Protein AF-A0A8X6LY80-F1 (afdb_monomer_lite)

Secondary structure (DSSP, 8-state):
-----------HHHHHHHHHHHHHHHHHHHHSHHHHHHHHTT---TTSTTTTS-EEE-TTS-EEE-SSSTTSS--HHHHSPBP--TT-

Foldseek 3Di:
DDPPPPPPPDPVVVVVVVVVLVVQVVQCCVVPVVVLVCQVVVHDDPPDPCVVFCWHQDPSRFIWGADPQPVPPDDPCVHTPTDDDPPD

Radius of gyration: 18.04 Å; chains: 1; bounding box: 61×28×32 Å

Structure (mmCIF, N/CA/C/O backbone):
data_AF-A0A8X6LY80-F1
#
_entry.id   AF-A0A8X6LY80-F1
#
loop_
_atom_site.group_PDB
_atom_site.id
_atom_site.type_symbol
_atom_site.label_atom_id
_atom_site.label_alt_id
_atom_site.label_comp_id
_atom_site.label_asym_id
_atom_site.label_entity_id
_atom_site.label_seq_id
_atom_site.pdbx_PDB_ins_code
_atom_site.Cartn_x
_atom_site.Cartn_y
_atom_site.Cartn_z
_atom_site.occupancy
_atom_site.B_iso_or_equiv
_atom_site.auth_seq_id
_atom_site.auth_comp_id
_atom_site.auth_asym_id
_atom_site.auth_atom_id
_atom_site.pdbx_PDB_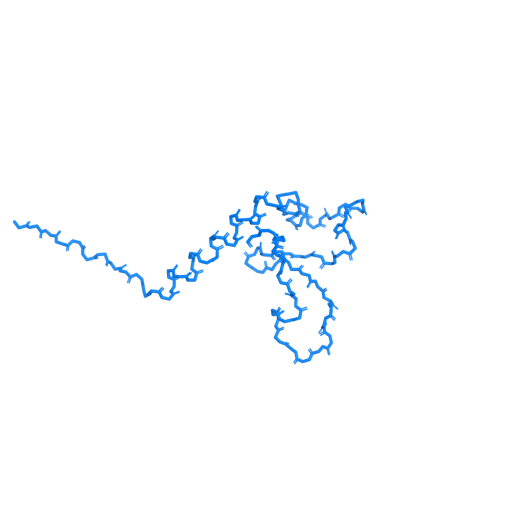model_num
ATOM 1 N N . MET A 1 1 ? 47.246 8.768 -16.580 1.00 34.84 1 MET A N 1
ATOM 2 C CA . MET A 1 1 ? 46.310 7.707 -17.014 1.00 34.84 1 MET A CA 1
ATOM 3 C C . MET A 1 1 ? 45.124 7.701 -16.062 1.00 34.84 1 MET A C 1
ATOM 5 O O . MET A 1 1 ? 45.281 7.291 -14.922 1.00 34.84 1 MET A O 1
ATOM 9 N N . LEU A 1 2 ? 43.977 8.234 -16.483 1.00 36.31 2 LEU A N 1
ATOM 10 C CA . LEU A 1 2 ? 42.746 8.228 -15.687 1.00 36.31 2 LEU A CA 1
ATOM 11 C C . LEU A 1 2 ? 41.975 6.948 -16.018 1.00 36.31 2 LEU A C 1
ATOM 13 O O . LEU A 1 2 ? 41.563 6.755 -17.161 1.00 36.31 2 LEU A O 1
ATOM 17 N N . LYS A 1 3 ? 41.815 6.058 -15.033 1.00 44.62 3 LYS A N 1
ATOM 18 C CA . LYS A 1 3 ? 40.891 4.926 -15.141 1.00 44.62 3 LYS A CA 1
ATOM 19 C C . LYS A 1 3 ? 39.477 5.502 -15.188 1.00 44.62 3 LYS A C 1
ATOM 21 O O . LYS A 1 3 ? 38.977 5.973 -14.174 1.00 44.62 3 LYS A O 1
ATOM 26 N N . LYS A 1 4 ? 38.844 5.476 -16.362 1.00 40.91 4 LYS A N 1
ATOM 27 C CA . LYS A 1 4 ? 37.387 5.578 -16.447 1.00 40.91 4 LYS A CA 1
ATOM 28 C C . LYS A 1 4 ? 36.828 4.311 -15.810 1.00 40.91 4 LYS A C 1
ATOM 30 O O . LYS A 1 4 ? 36.928 3.234 -16.390 1.00 40.91 4 LYS A O 1
ATOM 35 N N . SER A 1 5 ? 36.305 4.440 -14.599 1.00 46.00 5 SER A N 1
ATOM 36 C CA . SER A 1 5 ? 35.388 3.468 -14.026 1.00 46.00 5 SER A CA 1
ATOM 37 C C . SER A 1 5 ? 34.153 3.443 -14.920 1.00 46.00 5 SER A C 1
ATOM 39 O O . SER A 1 5 ? 33.355 4.378 -14.941 1.00 46.00 5 SER A O 1
ATOM 41 N N . SER A 1 6 ? 34.041 2.395 -15.726 1.00 48.31 6 SER A N 1
ATOM 42 C CA . SER A 1 6 ? 32.811 2.032 -16.412 1.00 48.31 6 SER A CA 1
ATOM 43 C C . SER A 1 6 ? 31.786 1.689 -15.340 1.00 48.31 6 SER A C 1
ATOM 45 O O . SER A 1 6 ? 31.781 0.581 -14.807 1.00 48.31 6 SER A O 1
ATOM 47 N N . VAL A 1 7 ? 30.978 2.684 -14.973 1.00 57.97 7 VAL A N 1
ATOM 48 C CA . VAL A 1 7 ? 29.735 2.464 -14.242 1.00 57.97 7 VAL A CA 1
ATOM 49 C C . VAL A 1 7 ? 28.920 1.536 -15.129 1.00 57.97 7 VAL A C 1
ATOM 51 O O . VAL A 1 7 ? 28.522 1.913 -16.231 1.00 57.97 7 VAL A O 1
ATOM 54 N N . LEU A 1 8 ? 28.780 0.290 -14.688 1.00 50.25 8 LEU A N 1
ATOM 55 C CA . LEU A 1 8 ? 27.819 -0.650 -15.234 1.00 50.25 8 LEU A CA 1
ATOM 56 C C . LEU A 1 8 ? 26.450 -0.042 -14.941 1.00 50.25 8 LEU A C 1
ATOM 58 O O . LEU A 1 8 ? 25.919 -0.193 -13.846 1.00 50.25 8 LEU A O 1
ATOM 62 N N . HIS A 1 9 ? 25.947 0.744 -15.888 1.00 55.66 9 HIS A N 1
ATOM 63 C CA . HIS A 1 9 ? 24.552 1.137 -15.922 1.00 55.66 9 HIS A CA 1
ATOM 64 C C . HIS A 1 9 ? 23.797 -0.187 -16.020 1.00 55.66 9 HIS A C 1
ATOM 66 O O . HIS A 1 9 ? 23.938 -0.903 -17.017 1.00 55.66 9 HIS A O 1
ATOM 72 N N . GLY A 1 10 ? 23.109 -0.574 -14.943 1.00 55.00 10 GLY A N 1
ATOM 73 C CA . GLY A 1 10 ? 22.106 -1.624 -15.040 1.00 55.00 10 GLY A CA 1
ATOM 74 C C . GLY A 1 10 ? 21.206 -1.269 -16.217 1.00 55.00 10 GLY A C 1
ATOM 75 O O . GLY A 1 10 ? 20.972 -0.088 -16.473 1.00 55.00 10 GLY A O 1
ATOM 76 N N . SER A 1 11 ? 20.808 -2.264 -17.003 1.00 59.38 11 SER A N 1
ATOM 77 C CA . SER A 1 11 ? 19.880 -2.078 -18.113 1.00 59.38 11 SER A CA 1
ATOM 78 C C . SER A 1 11 ? 18.777 -1.095 -17.687 1.00 59.38 11 SER A C 1
ATOM 80 O O . SER A 1 11 ? 18.181 -1.228 -16.622 1.00 59.38 11 SER A O 1
ATOM 82 N N . THR A 1 12 ? 18.588 -0.024 -18.457 1.00 69.94 12 THR A N 1
ATOM 83 C CA . THR A 1 12 ? 17.781 1.152 -18.071 1.00 69.94 12 THR A CA 1
ATOM 84 C C . THR A 1 12 ? 16.353 0.808 -17.635 1.00 69.94 12 THR A C 1
ATOM 86 O O . THR A 1 12 ? 15.715 1.593 -16.943 1.00 69.94 12 THR A O 1
ATOM 89 N N . SER A 1 13 ? 15.846 -0.368 -18.015 1.00 79.38 13 SER A N 1
ATOM 90 C CA . SER A 1 13 ? 14.529 -0.876 -17.630 1.00 79.38 13 SER A CA 1
ATOM 91 C C . SER A 1 13 ? 14.427 -1.211 -16.140 1.00 79.38 13 SER A C 1
ATOM 93 O O . SER A 1 13 ? 13.420 -0.905 -15.502 1.00 79.38 13 SER A O 1
ATOM 95 N N . GLU A 1 14 ? 15.447 -1.843 -15.569 1.00 84.94 14 GLU A N 1
ATOM 96 C CA . GLU A 1 14 ? 15.478 -2.249 -14.169 1.00 84.94 14 GLU A CA 1
ATOM 97 C C . GLU A 1 14 ? 15.603 -1.027 -13.257 1.00 84.94 14 GLU A C 1
ATOM 99 O O . GLU A 1 14 ? 14.860 -0.921 -12.283 1.00 84.94 14 GLU A O 1
ATOM 104 N N . GLU A 1 15 ? 16.462 -0.069 -13.622 1.00 85.62 15 GLU A N 1
ATOM 105 C CA . GLU A 1 15 ? 16.614 1.199 -12.897 1.00 85.62 15 GLU A CA 1
ATOM 106 C C . GLU A 1 15 ? 15.315 2.016 -12.913 1.00 85.62 15 GLU A C 1
ATOM 108 O O . GLU A 1 15 ? 14.889 2.516 -11.873 1.00 85.62 15 GLU A O 1
ATOM 113 N N . LEU A 1 16 ? 14.634 2.095 -14.063 1.00 87.25 16 LEU A N 1
ATOM 114 C CA . LEU A 1 16 ? 13.330 2.756 -14.164 1.00 87.25 16 LEU A CA 1
ATOM 115 C C . LEU A 1 16 ? 12.269 2.069 -13.299 1.00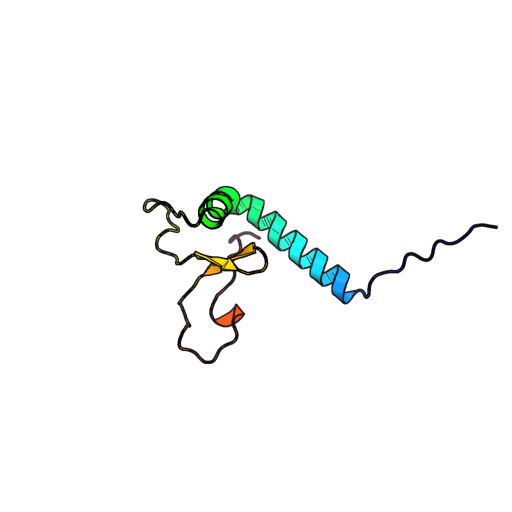 87.25 16 LEU A C 1
ATOM 117 O O . LEU A 1 16 ? 11.533 2.750 -12.589 1.00 87.25 16 LEU A O 1
ATOM 121 N N . SER A 1 17 ? 12.222 0.736 -13.316 1.00 85.56 17 SER A N 1
ATOM 122 C CA . SER A 1 17 ? 11.269 -0.031 -12.503 1.00 85.56 17 SER A CA 1
ATOM 123 C C . SER A 1 17 ? 11.514 0.172 -11.006 1.00 85.56 17 SER A C 1
ATOM 125 O O . SER A 1 17 ? 10.580 0.238 -10.210 1.00 85.56 17 SER A O 1
ATOM 127 N N . GLU A 1 18 ? 12.777 0.263 -10.597 1.00 85.75 18 GLU A N 1
ATOM 128 C CA . GLU A 1 18 ? 13.156 0.511 -9.209 1.00 85.75 18 GLU A CA 1
ATOM 129 C C . GLU A 1 18 ? 12.849 1.947 -8.779 1.00 85.75 18 GLU A C 1
ATOM 131 O O . GLU A 1 18 ? 12.298 2.157 -7.698 1.00 85.75 18 GLU A O 1
ATOM 136 N N . ALA A 1 19 ? 13.113 2.926 -9.647 1.00 88.38 19 ALA A N 1
ATOM 137 C CA . ALA A 1 19 ? 12.750 4.318 -9.412 1.00 88.38 19 ALA A CA 1
ATOM 138 C C . ALA A 1 19 ? 11.229 4.493 -9.288 1.00 88.38 19 ALA A C 1
ATOM 140 O O . ALA A 1 19 ? 10.761 5.175 -8.378 1.00 88.38 19 ALA A O 1
ATOM 141 N N . GLU A 1 20 ? 10.448 3.852 -10.157 1.00 86.94 20 GLU A N 1
ATOM 142 C CA . GLU A 1 20 ? 8.985 3.867 -10.092 1.00 86.94 20 GLU A CA 1
ATOM 143 C C . GLU A 1 20 ? 8.483 3.292 -8.762 1.00 86.94 20 GLU A C 1
ATOM 145 O O . GLU A 1 20 ? 7.719 3.952 -8.051 1.00 86.94 20 GLU A O 1
ATOM 150 N N . ARG A 1 21 ? 8.979 2.111 -8.366 1.00 84.38 21 ARG A N 1
ATOM 151 C CA . ARG A 1 21 ? 8.659 1.508 -7.063 1.00 84.38 21 ARG A CA 1
ATOM 152 C C . ARG A 1 21 ? 9.007 2.441 -5.908 1.00 84.38 21 ARG A C 1
ATOM 154 O O . ARG A 1 21 ? 8.187 2.620 -5.010 1.00 84.38 21 ARG A O 1
ATOM 161 N N . PHE A 1 22 ? 10.183 3.064 -5.945 1.00 87.25 22 PHE A N 1
ATOM 162 C CA . PHE A 1 22 ? 10.631 3.992 -4.911 1.00 87.25 22 PHE A CA 1
ATOM 163 C C . PHE A 1 22 ? 9.682 5.186 -4.755 1.00 87.25 22 PHE A C 1
ATOM 165 O O . PHE A 1 22 ? 9.287 5.518 -3.633 1.00 87.25 22 PHE A O 1
ATOM 172 N N . TRP A 1 23 ? 9.282 5.824 -5.857 1.00 88.31 23 TRP A N 1
ATOM 173 C CA . TRP A 1 23 ? 8.384 6.979 -5.807 1.00 88.31 23 TRP A CA 1
ATOM 174 C C . TRP A 1 23 ? 6.989 6.603 -5.312 1.00 88.31 23 TRP A C 1
ATOM 176 O O . TRP A 1 23 ? 6.447 7.292 -4.446 1.00 88.31 23 TRP A O 1
ATOM 186 N N . ILE A 1 24 ? 6.446 5.478 -5.786 1.00 84.12 24 ILE A N 1
ATOM 187 C CA . ILE A 1 24 ? 5.161 4.949 -5.315 1.00 84.12 24 ILE A CA 1
ATOM 188 C C . ILE A 1 24 ? 5.221 4.674 -3.809 1.00 84.12 24 ILE A C 1
ATOM 190 O O . ILE A 1 24 ? 4.317 5.074 -3.079 1.00 84.12 24 ILE A O 1
ATOM 194 N N . GLN A 1 25 ? 6.280 4.026 -3.321 1.00 82.69 25 GLN A N 1
ATOM 195 C CA . GLN A 1 25 ? 6.458 3.748 -1.894 1.00 82.69 25 GLN A CA 1
ATOM 196 C C . GLN A 1 25 ? 6.512 5.047 -1.076 1.00 82.69 25 GLN A C 1
ATOM 198 O O . GLN A 1 25 ? 5.778 5.193 -0.099 1.00 82.69 25 GLN A O 1
ATOM 203 N N . SER A 1 26 ? 7.340 6.001 -1.508 1.00 85.12 26 SER A N 1
ATOM 204 C CA . SER A 1 26 ? 7.604 7.257 -0.794 1.00 85.12 26 SER A CA 1
ATOM 205 C C . SER A 1 26 ? 6.342 8.098 -0.616 1.00 85.12 26 SER A C 1
ATOM 207 O O . SER A 1 26 ? 6.048 8.587 0.476 1.00 85.12 26 SER A O 1
ATOM 209 N N . GLU A 1 27 ? 5.563 8.243 -1.684 1.00 86.06 27 GLU A N 1
ATOM 210 C CA . GLU A 1 27 ? 4.321 9.007 -1.651 1.00 86.06 27 GLU A CA 1
ATOM 211 C C . GLU A 1 27 ? 3.294 8.325 -0.735 1.00 86.06 27 GLU A C 1
ATOM 213 O O . GLU A 1 27 ? 2.586 8.961 0.041 1.00 86.06 27 GLU A O 1
ATOM 218 N N . ARG A 1 28 ? 3.255 6.997 -0.720 1.00 77.25 28 ARG A N 1
ATOM 219 C CA . ARG A 1 28 ? 2.291 6.262 0.100 1.00 77.25 28 ARG A CA 1
ATOM 220 C C . ARG A 1 28 ? 2.640 6.250 1.573 1.00 77.25 28 ARG A C 1
ATOM 222 O O . ARG A 1 28 ? 1.733 6.365 2.386 1.00 77.25 28 ARG A O 1
ATOM 229 N N . GLU A 1 29 ? 3.916 6.175 1.934 1.00 80.94 29 GLU A N 1
ATOM 230 C CA . GLU A 1 29 ? 4.332 6.355 3.328 1.00 80.94 29 GLU A CA 1
ATOM 231 C C . GLU A 1 29 ? 3.919 7.726 3.861 1.00 80.94 29 GLU A C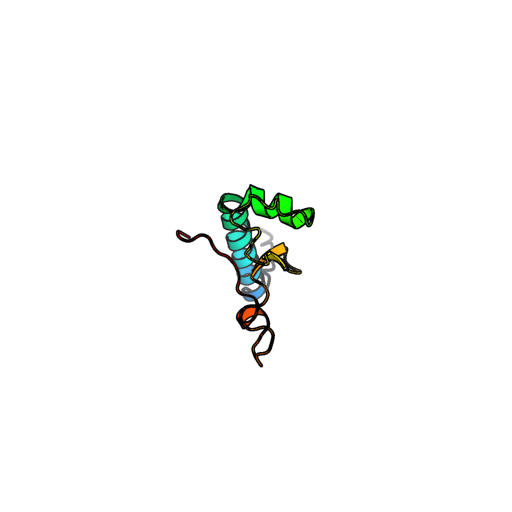 1
ATOM 233 O O . GLU A 1 29 ? 3.519 7.842 5.014 1.00 80.94 29 GLU A O 1
ATOM 238 N N . LYS A 1 30 ? 3.932 8.761 3.020 1.00 82.56 30 LYS A N 1
ATOM 239 C CA . LYS A 1 30 ? 3.509 10.106 3.412 1.00 82.56 30 LYS A CA 1
ATOM 240 C C . LYS A 1 30 ? 2.000 10.217 3.661 1.00 82.56 30 LYS A C 1
ATOM 242 O O . LYS A 1 30 ? 1.599 10.916 4.588 1.00 82.56 30 LYS A O 1
ATOM 247 N N . PHE A 1 31 ? 1.173 9.559 2.848 1.00 80.06 31 PHE A N 1
ATOM 248 C CA . PHE A 1 31 ? -0.289 9.717 2.884 1.00 80.06 31 PHE A CA 1
ATOM 249 C C . PHE A 1 31 ? -1.042 8.596 3.610 1.00 80.06 31 PHE A C 1
ATOM 251 O O . PHE A 1 31 ? -2.169 8.828 4.033 1.00 80.06 31 PHE A O 1
ATOM 258 N N . PHE A 1 32 ? -0.433 7.419 3.765 1.00 78.62 32 PHE A N 1
ATOM 259 C CA . PHE A 1 32 ? -1.050 6.216 4.334 1.00 78.62 32 PHE A CA 1
ATOM 260 C C . PHE A 1 32 ? -0.202 5.588 5.458 1.00 78.62 32 PHE A C 1
ATOM 262 O O . PHE A 1 32 ? -0.161 4.368 5.627 1.00 78.62 32 PHE A O 1
ATOM 269 N N . SER A 1 33 ? 0.570 6.395 6.198 1.00 82.69 33 SER A N 1
ATOM 270 C CA . SER A 1 33 ? 1.492 5.876 7.227 1.00 82.69 33 SER A CA 1
ATOM 271 C C . SER A 1 33 ? 0.800 5.090 8.345 1.00 82.69 33 SER A C 1
ATOM 273 O O . SER A 1 33 ? 1.389 4.144 8.872 1.00 82.69 33 SER A O 1
ATOM 275 N N . GLU A 1 34 ? -0.419 5.468 8.732 1.00 78.88 34 GLU A N 1
ATOM 276 C CA . GLU A 1 34 ? -1.181 4.788 9.783 1.00 78.88 34 GLU A CA 1
ATOM 277 C C . GLU A 1 34 ? -1.735 3.462 9.265 1.00 78.88 34 GLU A C 1
ATOM 279 O O . GLU A 1 34 ? -1.549 2.414 9.880 1.00 78.88 34 GLU A O 1
ATOM 284 N N . GLU A 1 35 ? -2.303 3.480 8.067 1.00 79.12 35 GLU A N 1
ATOM 285 C CA . GLU A 1 35 ? -2.800 2.323 7.335 1.00 79.12 35 GLU A CA 1
ATOM 286 C C . GLU A 1 35 ? -1.724 1.268 7.139 1.00 79.12 35 GLU A C 1
ATOM 288 O O . GLU A 1 35 ? -1.954 0.090 7.393 1.00 79.12 35 GLU A O 1
ATOM 293 N N . LEU A 1 36 ? -0.527 1.687 6.728 1.00 80.94 36 LEU A N 1
ATOM 294 C CA . LEU A 1 36 ? 0.610 0.791 6.565 1.00 80.94 36 LEU A CA 1
ATOM 295 C C . LEU A 1 36 ? 0.994 0.116 7.886 1.00 80.94 36 LEU A C 1
ATOM 297 O O . LEU A 1 36 ? 1.387 -1.049 7.866 1.00 80.94 36 LEU A O 1
ATOM 301 N N . LYS A 1 37 ? 0.880 0.802 9.031 1.00 83.44 37 LYS A N 1
ATOM 302 C CA . LYS A 1 37 ? 1.132 0.190 10.348 1.00 83.44 37 LYS A CA 1
ATOM 303 C C . LYS A 1 37 ? 0.068 -0.854 10.676 1.00 83.44 37 LYS A C 1
ATOM 305 O O . LYS A 1 37 ? 0.413 -1.989 10.984 1.00 83.44 37 LYS A O 1
ATOM 310 N N . PHE A 1 38 ? -1.206 -0.497 10.539 1.00 80.88 38 PHE A N 1
ATOM 311 C CA . PHE A 1 38 ? -2.325 -1.403 10.804 1.00 80.88 38 PHE A CA 1
ATOM 312 C C . PHE A 1 38 ? -2.303 -2.643 9.903 1.00 80.88 38 PHE A C 1
ATOM 314 O O . PHE A 1 38 ? -2.524 -3.758 10.374 1.00 80.88 38 PHE A O 1
ATOM 321 N N . LEU A 1 39 ? -1.992 -2.469 8.618 1.00 82.38 39 LEU A N 1
ATOM 322 C CA . LEU A 1 39 ? -1.929 -3.559 7.647 1.00 82.38 39 LEU A CA 1
ATOM 323 C C . LEU A 1 39 ? -0.719 -4.474 7.859 1.00 82.38 39 LEU A C 1
ATOM 325 O O . LEU A 1 39 ? -0.853 -5.683 7.693 1.00 82.38 39 LEU A O 1
ATOM 329 N N . LYS A 1 40 ? 0.437 -3.939 8.280 1.00 81.81 40 LYS A N 1
ATOM 330 C CA . LYS A 1 40 ? 1.594 -4.769 8.674 1.00 81.81 40 LYS A CA 1
ATOM 331 C C . LYS A 1 40 ? 1.248 -5.721 9.819 1.00 81.81 40 LYS A C 1
ATOM 333 O O . LYS A 1 40 ? 1.706 -6.860 9.820 1.00 81.81 40 LYS A O 1
ATOM 338 N N . ASP A 1 41 ? 0.398 -5.275 10.738 1.00 81.25 41 ASP A N 1
ATOM 339 C CA . ASP A 1 41 ? -0.047 -6.066 11.885 1.00 81.25 41 ASP A CA 1
ATOM 340 C C . ASP A 1 41 ? -1.344 -6.857 11.621 1.00 81.25 41 ASP A C 1
ATOM 342 O O . ASP A 1 41 ? -1.837 -7.533 12.528 1.00 81.25 41 ASP A O 1
ATOM 346 N N . ASN A 1 42 ? -1.907 -6.792 10.403 1.00 72.38 42 ASN A N 1
ATOM 347 C CA . ASN A 1 42 ? -3.226 -7.337 10.037 1.00 72.38 42 ASN A CA 1
ATOM 348 C C . ASN A 1 42 ? -4.356 -6.920 11.003 1.00 72.38 42 ASN A C 1
ATOM 350 O O . ASN A 1 42 ? -5.254 -7.701 11.325 1.00 72.38 42 ASN A O 1
ATOM 354 N N . LYS A 1 43 ? -4.309 -5.681 11.497 1.00 73.06 43 LYS A N 1
ATOM 355 C CA . LYS A 1 43 ? -5.249 -5.129 12.478 1.00 73.06 43 LYS A CA 1
ATOM 356 C C . LYS A 1 43 ? -5.769 -3.781 12.005 1.00 73.06 43 LYS A C 1
ATOM 358 O O . LYS A 1 43 ? -5.287 -2.745 12.444 1.00 73.06 43 LYS A O 1
ATOM 363 N N . ILE A 1 44 ? -6.767 -3.790 11.127 1.00 72.69 44 ILE A N 1
ATOM 364 C CA . ILE A 1 44 ? -7.527 -2.572 10.824 1.00 72.69 44 ILE A CA 1
ATOM 365 C C . ILE A 1 44 ? -8.555 -2.374 11.943 1.00 72.69 44 ILE A C 1
ATOM 367 O O . ILE A 1 44 ? -9.384 -3.255 12.188 1.00 72.69 44 ILE A O 1
ATOM 371 N N . GLU A 1 45 ? -8.488 -1.240 12.643 1.00 71.62 45 GLU A N 1
ATOM 372 C CA . GLU A 1 45 ? -9.484 -0.876 13.658 1.00 71.62 45 GLU A CA 1
ATOM 373 C C . GLU A 1 45 ? -10.865 -0.706 13.016 1.00 71.62 45 GLU A C 1
ATOM 375 O O . GLU A 1 45 ? -10.976 -0.168 11.914 1.00 71.62 45 GLU A O 1
ATOM 380 N N . LYS A 1 46 ? -11.929 -1.148 13.698 1.00 73.62 46 LYS A N 1
ATOM 381 C CA . LYS A 1 46 ? -13.306 -1.121 13.164 1.00 73.62 46 LYS A CA 1
ATOM 382 C C . LYS A 1 46 ? -13.806 0.291 12.878 1.00 73.62 46 LYS A C 1
ATOM 384 O O . LYS A 1 46 ? -14.666 0.492 12.026 1.00 73.62 46 LYS A O 1
ATOM 389 N N . GLU A 1 47 ? -13.267 1.251 13.611 1.00 71.38 47 GLU A N 1
ATOM 390 C CA . GLU A 1 47 ? -13.573 2.671 13.557 1.00 71.38 47 GLU A CA 1
ATOM 391 C C . GLU A 1 47 ? -12.833 3.378 12.412 1.00 71.38 47 GLU A C 1
ATOM 393 O O . GLU A 1 47 ? -13.187 4.503 12.053 1.00 71.38 47 GLU A O 1
ATOM 398 N N . SER A 1 48 ? -11.834 2.724 11.808 1.00 72.25 48 SER A N 1
ATOM 399 C CA . SER A 1 48 ? -11.148 3.253 10.636 1.00 72.25 48 SER A CA 1
ATOM 400 C C . SER A 1 48 ? -12.119 3.350 9.463 1.00 72.25 48 SER A C 1
ATOM 402 O O . SER A 1 48 ? -12.853 2.409 9.148 1.00 72.25 48 SER A O 1
ATOM 404 N N . SER A 1 49 ? -12.052 4.462 8.731 1.00 69.19 49 SER A N 1
ATOM 405 C CA . SER A 1 49 ? -12.755 4.625 7.452 1.00 69.19 49 SER A CA 1
ATOM 406 C C . SER A 1 49 ? -12.400 3.526 6.445 1.00 69.19 49 SER A C 1
ATOM 408 O O . SER A 1 49 ? -13.145 3.298 5.492 1.00 69.19 49 SER A O 1
ATOM 410 N N . LEU A 1 50 ? -11.290 2.827 6.679 1.00 70.12 50 LEU A N 1
ATOM 411 C CA . LEU A 1 50 ? -10.735 1.791 5.832 1.00 70.12 50 LEU A CA 1
ATOM 412 C C . LEU A 1 50 ? -11.139 0.382 6.244 1.00 70.12 50 LEU A C 1
ATOM 414 O O . LEU A 1 50 ? -10.925 -0.528 5.463 1.00 70.12 50 LEU A O 1
ATOM 418 N N . TYR A 1 51 ? -11.787 0.188 7.395 1.00 72.06 51 TYR A N 1
ATOM 419 C CA . TYR A 1 51 ? -12.247 -1.135 7.832 1.00 72.06 51 TYR A CA 1
ATOM 420 C C . TYR A 1 51 ? -13.181 -1.812 6.820 1.00 72.06 51 TYR A C 1
ATOM 422 O O . TYR A 1 51 ? -13.133 -3.021 6.616 1.00 72.06 51 TYR A O 1
ATOM 430 N N . ASN A 1 52 ? -14.022 -1.015 6.157 1.00 71.19 52 ASN A N 1
ATOM 431 C CA . ASN A 1 52 ? -14.973 -1.506 5.156 1.00 71.19 52 ASN A CA 1
ATOM 432 C C . ASN A 1 52 ? -14.348 -1.717 3.774 1.00 71.19 52 ASN A C 1
ATOM 434 O O . ASN A 1 52 ? -14.969 -2.309 2.891 1.00 71.19 52 ASN A O 1
ATOM 438 N N . TYR A 1 53 ? -13.145 -1.196 3.562 1.00 72.50 53 TYR A N 1
ATOM 439 C CA . TYR A 1 53 ? -12.384 -1.432 2.356 1.00 72.50 53 TYR A CA 1
ATOM 440 C C . TYR A 1 53 ? -11.485 -2.619 2.682 1.00 72.50 53 TYR A C 1
ATOM 442 O O . TYR A 1 53 ? -10.624 -2.511 3.541 1.00 72.50 53 TYR A O 1
ATOM 450 N N . MET A 1 54 ? -11.724 -3.779 2.071 1.00 79.25 54 MET A N 1
ATOM 451 C CA . MET A 1 54 ? -10.901 -4.976 2.283 1.00 79.25 54 MET A CA 1
ATOM 452 C C . MET A 1 54 ? -9.483 -4.713 1.754 1.00 79.25 54 MET A C 1
ATOM 454 O O . MET A 1 54 ? -9.168 -5.014 0.606 1.00 79.25 54 MET A O 1
ATOM 458 N N . LEU A 1 55 ? -8.670 -4.018 2.549 1.00 85.25 55 LEU A N 1
ATOM 459 C CA . LEU A 1 55 ? -7.326 -3.592 2.201 1.00 85.25 55 LEU A CA 1
ATOM 460 C C . LEU A 1 55 ? -6.319 -4.620 2.679 1.00 85.25 55 LEU A C 1
ATOM 462 O O . LEU A 1 55 ? -6.418 -5.125 3.795 1.00 85.25 55 LEU A O 1
ATOM 466 N N . TYR A 1 56 ? -5.312 -4.868 1.855 1.00 84.31 56 TYR A N 1
ATOM 467 C CA . TYR A 1 56 ? -4.204 -5.745 2.203 1.00 84.31 56 TYR A CA 1
ATOM 468 C C . TYR A 1 56 ? -2.901 -5.260 1.560 1.00 84.31 56 TYR A C 1
ATOM 470 O O . TYR A 1 56 ? -2.922 -4.448 0.632 1.00 84.31 56 TYR A O 1
ATOM 478 N N . LEU A 1 57 ? -1.765 -5.733 2.074 1.00 86.06 57 LEU A N 1
ATOM 479 C CA . LEU A 1 57 ? -0.454 -5.519 1.457 1.00 86.06 57 LEU A CA 1
ATOM 480 C C . LEU A 1 57 ? -0.158 -6.669 0.500 1.00 86.06 57 LEU A C 1
ATOM 482 O O . LEU A 1 57 ? -0.233 -7.832 0.895 1.00 86.06 57 LEU A O 1
ATOM 486 N N . ASP A 1 58 ? 0.182 -6.349 -0.744 1.00 85.19 58 ASP A N 1
ATOM 487 C CA . ASP A 1 58 ? 0.678 -7.351 -1.682 1.00 85.19 58 ASP A CA 1
ATOM 488 C C . ASP A 1 58 ? 2.128 -7.765 -1.381 1.00 85.19 58 ASP A C 1
ATOM 490 O O . ASP A 1 58 ? 2.764 -7.286 -0.439 1.00 85.19 58 ASP A O 1
ATOM 494 N N . GLU A 1 59 ? 2.663 -8.659 -2.210 1.00 84.19 59 GLU A N 1
ATOM 495 C CA . GLU A 1 59 ? 4.040 -9.157 -2.108 1.00 84.19 59 GLU A CA 1
ATOM 496 C C . GLU A 1 59 ? 5.117 -8.064 -2.201 1.00 84.19 59 GLU A C 1
ATOM 498 O O . GLU A 1 59 ? 6.229 -8.254 -1.713 1.00 84.19 59 GLU A O 1
ATOM 503 N N . ASN A 1 60 ? 4.781 -6.903 -2.766 1.00 80.88 60 ASN A N 1
ATOM 504 C CA . ASN A 1 60 ? 5.661 -5.745 -2.880 1.00 80.88 60 ASN A CA 1
ATOM 505 C C . ASN A 1 60 ? 5.433 -4.729 -1.746 1.00 80.88 60 ASN A C 1
ATOM 507 O O . ASN A 1 60 ? 6.018 -3.648 -1.759 1.00 80.88 60 ASN A O 1
ATOM 511 N N . GLY A 1 61 ? 4.582 -5.042 -0.761 1.00 79.50 61 GLY A N 1
ATOM 512 C CA . GLY A 1 61 ? 4.237 -4.134 0.333 1.00 79.50 61 GLY A CA 1
ATOM 513 C C . GLY A 1 61 ? 3.313 -2.991 -0.094 1.00 79.50 61 GLY A C 1
ATOM 514 O O . GLY A 1 61 ? 3.271 -1.951 0.564 1.00 79.50 61 GLY A O 1
ATOM 515 N N . LEU A 1 62 ? 2.580 -3.159 -1.196 1.00 82.75 62 LEU A N 1
ATOM 516 C CA . LEU A 1 62 ? 1.678 -2.157 -1.744 1.00 82.75 62 LEU A CA 1
ATOM 517 C C . LEU A 1 62 ? 0.248 -2.391 -1.231 1.00 82.75 62 LEU A C 1
ATOM 519 O O . LEU A 1 62 ? -0.273 -3.497 -1.328 1.00 82.75 62 LEU A O 1
ATOM 523 N N . ILE A 1 63 ? -0.421 -1.340 -0.734 1.00 85.12 63 ILE A N 1
ATOM 524 C CA . ILE A 1 63 ? -1.837 -1.415 -0.321 1.00 85.12 63 ILE A CA 1
ATOM 525 C C . ILE A 1 63 ? -2.732 -1.639 -1.547 1.00 85.12 63 ILE A C 1
ATOM 527 O O . ILE A 1 63 ? -2.710 -0.846 -2.501 1.00 85.12 63 ILE A O 1
ATOM 531 N N . ARG A 1 64 ? -3.549 -2.685 -1.506 1.00 86.44 64 ARG A N 1
ATOM 532 C CA . ARG A 1 64 ? -4.517 -3.035 -2.546 1.00 86.44 64 ARG A CA 1
ATOM 533 C C . ARG A 1 64 ? -5.911 -3.180 -1.973 1.00 86.44 64 ARG A C 1
ATOM 535 O O . ARG A 1 64 ? -6.069 -3.545 -0.815 1.00 86.44 64 ARG A O 1
ATOM 542 N N . LEU A 1 65 ? -6.904 -2.905 -2.811 1.00 86.50 65 LEU A N 1
ATOM 543 C CA . LEU A 1 65 ? -8.306 -3.227 -2.559 1.00 86.50 65 LEU A CA 1
ATOM 544 C C . LEU A 1 65 ? -8.614 -4.635 -3.050 1.00 86.50 65 LEU A C 1
ATOM 546 O O . LEU A 1 65 ? -8.425 -4.927 -4.226 1.00 86.50 65 LEU A O 1
ATOM 550 N N . GLU A 1 66 ? -9.151 -5.477 -2.185 1.00 80.94 66 GLU A N 1
ATOM 551 C CA . GLU A 1 66 ? -9.648 -6.800 -2.544 1.00 80.94 66 GLU A CA 1
ATOM 552 C C . GLU A 1 66 ? -11.054 -6.734 -3.180 1.00 80.94 66 GLU A C 1
ATOM 554 O O . GLU A 1 66 ? -11.807 -5.764 -3.023 1.00 80.94 66 GLU A O 1
ATOM 559 N N . GLY A 1 67 ? -11.432 -7.788 -3.908 1.00 71.75 67 GLY A N 1
ATOM 560 C CA . GLY A 1 67 ? -12.833 -8.214 -3.987 1.00 71.75 67 GLY A CA 1
ATOM 561 C C . GLY A 1 67 ? -13.765 -7.510 -4.981 1.00 71.75 67 GLY A C 1
ATOM 562 O O . GLY A 1 67 ? -14.854 -8.021 -5.238 1.00 71.75 67 GLY A O 1
ATOM 563 N N . ARG A 1 68 ? -13.403 -6.379 -5.611 1.00 69.75 68 ARG A N 1
ATOM 564 C CA . ARG A 1 68 ? -14.349 -5.709 -6.542 1.00 69.75 68 ARG A CA 1
ATOM 565 C C . ARG A 1 68 ? -14.651 -6.527 -7.800 1.00 69.75 68 ARG A C 1
ATOM 567 O O . ARG A 1 68 ? -15.748 -6.420 -8.347 1.00 69.75 68 ARG A O 1
ATOM 574 N N . LEU A 1 69 ? 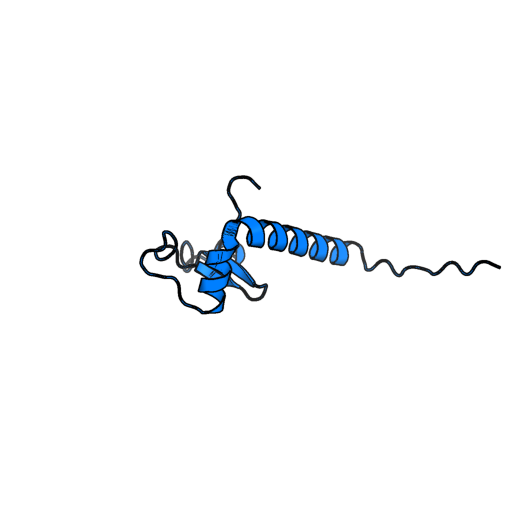-13.688 -7.319 -8.272 1.00 79.62 69 LEU A N 1
ATOM 575 C CA . LEU A 1 69 ? -13.770 -8.078 -9.527 1.00 79.62 69 LEU A CA 1
ATOM 576 C C . LEU A 1 69 ? -13.238 -9.514 -9.379 1.00 79.62 69 LEU A C 1
ATOM 578 O O . LEU A 1 69 ? -12.800 -10.118 -10.356 1.00 79.62 69 LEU A O 1
ATOM 582 N N . GLU A 1 70 ? -13.292 -10.073 -8.171 1.00 78.62 70 GLU A N 1
ATOM 583 C CA . GLU A 1 70 ? -12.662 -11.354 -7.810 1.00 78.62 70 GLU A CA 1
ATOM 584 C C . GLU A 1 70 ? -13.069 -12.514 -8.736 1.00 78.62 70 GLU A C 1
ATOM 586 O O . GLU A 1 70 ? -12.228 -13.288 -9.196 1.00 78.62 70 GLU A O 1
ATOM 591 N N . PHE A 1 71 ? -14.345 -12.554 -9.129 1.00 81.56 71 PHE A N 1
ATOM 592 C CA . PHE A 1 71 ? -14.911 -13.592 -10.000 1.00 81.56 71 PHE A CA 1
ATOM 593 C C . PHE A 1 71 ? -14.774 -13.315 -11.508 1.00 81.56 71 PHE A C 1
ATOM 595 O O . PHE A 1 71 ? -15.354 -14.031 -12.325 1.00 81.56 71 PHE A O 1
ATOM 602 N N . ARG A 1 72 ? -14.055 -12.262 -11.917 1.00 82.00 72 ARG A N 1
ATOM 603 C CA . ARG A 1 72 ? -13.858 -11.916 -13.336 1.00 82.00 72 ARG A CA 1
ATOM 604 C C . ARG A 1 72 ? -12.588 -12.560 -13.890 1.00 82.00 72 ARG A C 1
ATOM 606 O O . ARG A 1 72 ? -11.627 -12.801 -13.167 1.00 82.00 72 ARG A O 1
ATOM 613 N N . ASN A 1 73 ? -12.554 -12.804 -15.198 1.00 88.25 73 ASN A N 1
ATOM 614 C CA . ASN A 1 73 ? -11.339 -13.257 -15.879 1.00 88.25 73 ASN A CA 1
ATOM 615 C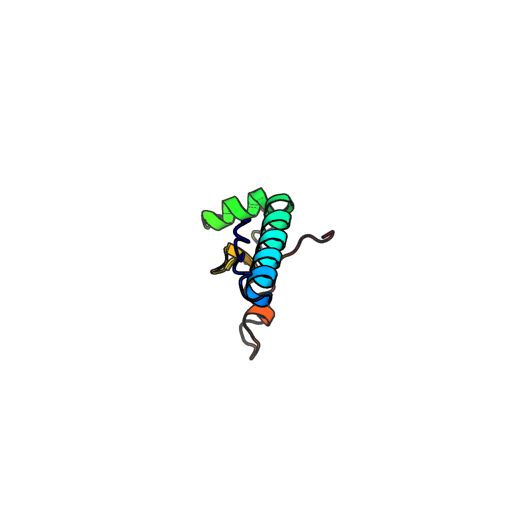 C . ASN A 1 73 ? -10.457 -12.052 -16.257 1.00 88.25 73 ASN A C 1
ATOM 617 O O . ASN A 1 73 ? -10.420 -11.651 -17.416 1.00 88.25 73 ASN A O 1
ATOM 621 N N . LEU A 1 74 ? -9.843 -11.435 -15.247 1.00 85.00 74 LEU A N 1
ATOM 622 C CA . LEU A 1 74 ? -8.982 -10.250 -15.349 1.00 85.00 74 LEU A CA 1
ATOM 623 C C . LEU A 1 74 ? -7.622 -10.512 -14.685 1.00 85.00 74 LEU A C 1
ATOM 625 O O . LEU A 1 74 ? -7.494 -11.441 -13.878 1.00 85.00 74 LEU A O 1
ATOM 629 N N . LEU A 1 75 ? -6.625 -9.688 -15.004 1.00 84.69 75 LEU A N 1
ATOM 630 C CA . LEU A 1 75 ? -5.310 -9.722 -14.364 1.00 84.69 75 LEU A CA 1
ATOM 631 C C . LEU A 1 75 ? -5.395 -9.289 -12.892 1.00 84.69 75 LEU A C 1
ATOM 633 O O . LEU A 1 75 ? -6.338 -8.619 -12.475 1.00 84.69 75 LEU A O 1
ATOM 637 N N . MET A 1 76 ? -4.393 -9.664 -12.092 1.00 80.56 76 MET A N 1
ATOM 638 C CA . MET A 1 76 ? -4.359 -9.372 -10.651 1.00 80.56 76 MET A CA 1
ATOM 639 C C . MET A 1 76 ? -4.464 -7.870 -10.356 1.00 80.56 76 MET A C 1
ATOM 641 O O . MET A 1 76 ? -5.240 -7.475 -9.494 1.00 80.56 76 MET A O 1
ATOM 645 N N . ASP A 1 77 ? -3.756 -7.030 -11.114 1.00 81.12 77 ASP A N 1
ATOM 646 C CA . ASP A 1 77 ? -3.793 -5.570 -10.947 1.00 81.12 77 ASP A CA 1
ATOM 647 C C . ASP A 1 77 ? -5.141 -4.950 -11.329 1.00 81.12 77 ASP A C 1
ATOM 649 O O . ASP A 1 77 ? -5.545 -3.925 -10.778 1.00 81.12 77 ASP A O 1
ATOM 653 N N . GLU A 1 78 ? -5.867 -5.594 -12.242 1.00 80.94 78 GLU A N 1
ATOM 654 C CA . GLU A 1 78 ? -7.214 -5.185 -12.632 1.00 80.94 78 GLU A CA 1
ATOM 655 C C . GLU A 1 78 ? -8.249 -5.624 -11.592 1.00 80.94 78 GLU A C 1
ATOM 657 O O . GLU A 1 78 ? -9.215 -4.909 -11.329 1.00 80.94 78 GLU A O 1
ATOM 662 N N . LYS A 1 79 ? -8.049 -6.797 -10.978 1.00 86.12 79 LYS A N 1
ATOM 663 C CA . LYS A 1 79 ? -8.910 -7.311 -9.909 1.00 86.12 79 LYS A CA 1
ATOM 664 C C . LYS A 1 79 ? -8.725 -6.540 -8.615 1.00 86.12 79 LYS A C 1
ATOM 666 O O . LYS A 1 79 ? -9.717 -6.183 -7.977 1.00 86.12 79 LYS A O 1
ATOM 671 N N . HIS A 1 80 ? -7.468 -6.332 -8.232 1.00 85.44 80 HIS A N 1
ATOM 672 C CA . HIS A 1 80 ? -7.058 -5.789 -6.948 1.00 85.44 80 HIS A CA 1
ATOM 673 C C . HIS A 1 80 ? -6.314 -4.476 -7.162 1.00 85.44 80 HIS A C 1
ATOM 675 O O . HIS A 1 80 ? -5.083 -4.424 -7.244 1.00 85.44 80 HIS A O 1
ATOM 681 N N . SER A 1 81 ? -7.094 -3.406 -7.290 1.00 84.56 81 SER A N 1
ATOM 682 C CA . SER A 1 81 ? -6.577 -2.089 -7.641 1.00 84.56 81 SER A CA 1
ATOM 683 C C . SER A 1 81 ? -5.645 -1.541 -6.562 1.00 84.56 81 SER A C 1
ATOM 685 O O . SER A 1 81 ? -5.923 -1.628 -5.361 1.00 84.56 81 SER A O 1
ATOM 687 N N . LEU A 1 82 ? -4.557 -0.923 -7.012 1.00 86.19 82 LEU A N 1
ATOM 688 C CA . LEU A 1 82 ? -3.625 -0.206 -6.155 1.00 86.19 82 LEU A CA 1
ATOM 689 C C . LEU A 1 82 ? -4.271 1.082 -5.622 1.00 86.19 82 LEU A C 1
ATOM 691 O O . LEU A 1 82 ? -4.904 1.823 -6.375 1.00 86.19 82 LEU A O 1
ATOM 695 N N . ILE A 1 83 ? -4.089 1.372 -4.332 1.00 81.25 83 ILE A N 1
ATOM 696 C CA . ILE A 1 83 ? -4.505 2.658 -3.759 1.00 81.25 83 ILE A CA 1
ATOM 697 C C . ILE A 1 83 ? -3.382 3.683 -3.890 1.00 81.25 83 ILE A C 1
ATOM 699 O O . ILE A 1 83 ? -2.306 3.504 -3.312 1.00 81.25 83 ILE A O 1
ATOM 703 N N . LEU A 1 84 ? -3.687 4.786 -4.574 1.00 80.12 84 LEU A N 1
ATOM 704 C CA . LEU A 1 84 ? -2.869 5.994 -4.619 1.00 80.12 84 LEU A CA 1
ATOM 705 C C . LEU A 1 84 ? -3.582 7.159 -3.922 1.00 80.12 84 LEU A C 1
ATOM 707 O O . LEU A 1 84 ? -4.819 7.196 -3.894 1.00 80.12 84 LEU A O 1
ATOM 711 N N . PRO A 1 85 ? -2.830 8.121 -3.362 1.00 77.00 85 PRO A N 1
ATOM 712 C CA . PRO A 1 85 ? -3.417 9.352 -2.861 1.00 77.00 85 PRO A CA 1
ATOM 713 C C . PRO A 1 85 ? -4.096 10.119 -3.998 1.00 77.00 85 PRO A C 1
ATOM 715 O O . PRO A 1 85 ? -3.650 10.124 -5.141 1.00 77.00 85 PRO A O 1
ATOM 718 N N . LYS A 1 86 ? -5.195 10.802 -3.677 1.00 75.56 86 LYS A N 1
ATOM 719 C CA . LYS A 1 86 ? -6.015 11.513 -4.671 1.00 75.56 86 LYS A CA 1
ATOM 720 C C . LYS A 1 86 ? -5.278 12.668 -5.369 1.00 75.56 86 LYS A C 1
ATOM 722 O O . LYS A 1 86 ? -5.691 13.073 -6.450 1.00 75.56 86 LYS A O 1
ATOM 727 N N . ASN A 1 87 ? -4.246 13.214 -4.727 1.00 74.25 87 ASN A N 1
ATOM 728 C CA . ASN A 1 87 ? -3.550 14.431 -5.151 1.00 74.25 87 ASN A CA 1
ATOM 729 C C . ASN A 1 87 ? -2.078 14.177 -5.530 1.00 74.25 87 ASN A C 1
ATOM 731 O O . ASN A 1 87 ? -1.278 15.109 -5.449 1.00 74.25 87 ASN A O 1
ATOM 735 N N . SER A 1 88 ? -1.729 12.931 -5.858 1.00 60.78 88 SER A N 1
ATOM 736 C CA . SER A 1 88 ? -0.404 12.554 -6.366 1.00 60.78 88 SER A CA 1
ATOM 737 C C . SER A 1 88 ? -0.248 12.851 -7.853 1.00 60.78 88 SER A C 1
ATOM 739 O O . SER A 1 88 ? -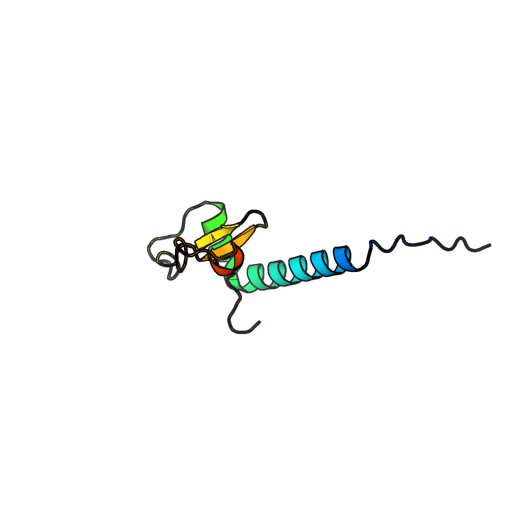1.274 12.818 -8.571 1.00 60.78 88 SER A O 1
#

pLDDT: mean 76.31, std 12.29, range [34.84, 88.38]

Organism: Trichonephila clavata (NCBI:txid2740835)

Sequence (88 aa):
MLKKSSVLHGSTSEELSEAERFWIQSEREKFFSEELKFLKDNKIEKESSLYNYMLYLDENGLIRLEGRLEFRNLLMDEKHSLILPKNS